Protein AF-A0A077XUA1-F1 (afdb_monomer_lite)

pLDDT: mean 89.62, std 10.57, range [51.09, 96.69]

Foldseek 3Di:
DVVVVVFQDAPLNVVLVVLVVVLQVQLVVLCPDPDPVSPVVSVVSVVVNVVSVVSNVVLNVCCVVPTRVVSNVVVVVVVVVVVVVVVVVVVVVVVVD

Radius of gyration: 17.42 Å; chains: 1; bounding box: 42×43×38 Å

Sequence (97 aa):
MMEFIKNKVTIFFALSILSILIGIFTAIVLYTGASAADKLAAMYIIFGGIPIFLLIVIDRIFVWKFGAKQVNRVQLYIVIIFLVLFVLNWIRLRSQV

Structure (mmCIF, N/CA/C/O backbone):
data_AF-A0A077XUA1-F1
#
_entry.id   AF-A0A077XUA1-F1
#
loop_
_atom_site.group_PDB
_atom_site.id
_atom_site.type_symbol
_atom_site.label_atom_id
_atom_site.label_alt_id
_atom_site.label_comp_id
_atom_site.label_asym_id
_atom_site.label_entity_id
_atom_site.label_seq_id
_atom_site.pdbx_PDB_ins_code
_atom_site.Cartn_x
_atom_site.Cartn_y
_atom_site.Cartn_z
_atom_site.occupancy
_atom_site.B_iso_or_equiv
_atom_site.auth_seq_id
_atom_site.auth_comp_id
_atom_site.auth_asym_id
_atom_site.auth_atom_id
_atom_site.pdbx_PDB_model_num
ATOM 1 N N . MET A 1 1 ? -12.870 22.067 7.970 1.00 51.09 1 MET A N 1
ATOM 2 C CA . MET A 1 1 ? -12.447 21.350 6.740 1.00 51.09 1 MET A CA 1
ATOM 3 C C . MET A 1 1 ? -11.379 20.288 7.017 1.00 51.09 1 MET A C 1
ATOM 5 O O . MET A 1 1 ? -11.566 19.145 6.621 1.00 51.09 1 MET A O 1
ATOM 9 N N . MET A 1 2 ? -10.309 20.615 7.755 1.00 52.12 2 MET A N 1
ATOM 10 C CA . MET A 1 2 ? -9.201 19.685 8.047 1.00 52.12 2 MET A CA 1
ATOM 11 C C . MET A 1 2 ? -9.600 18.467 8.910 1.00 52.12 2 MET A C 1
ATOM 13 O O . MET A 1 2 ? -9.136 17.357 8.659 1.00 52.12 2 MET A O 1
ATOM 17 N N . GLU A 1 3 ? -10.518 18.637 9.869 1.00 54.25 3 GLU A N 1
ATOM 18 C CA . GLU A 1 3 ? -11.045 17.516 10.671 1.00 54.25 3 GLU A CA 1
ATOM 19 C C . GLU A 1 3 ? -11.898 16.533 9.861 1.00 54.25 3 GLU A C 1
ATOM 21 O O . GLU A 1 3 ? -11.826 15.327 10.079 1.00 54.25 3 GLU A O 1
ATOM 26 N N . PHE A 1 4 ? -12.663 17.021 8.882 1.00 53.09 4 PHE A N 1
ATOM 27 C CA . PHE A 1 4 ? -13.517 16.173 8.046 1.00 53.09 4 PHE A CA 1
ATOM 28 C C . PHE A 1 4 ? -12.691 15.2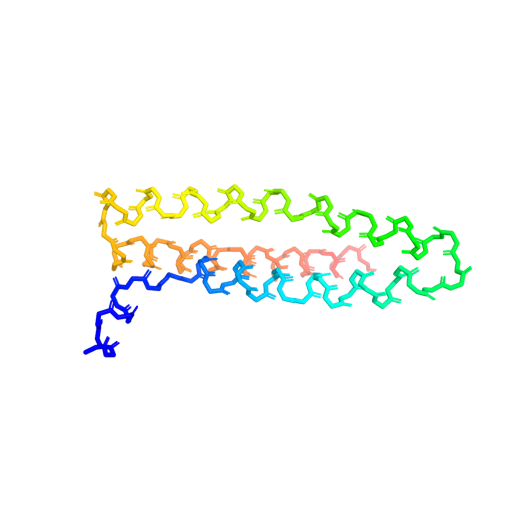52 7.136 1.00 53.09 4 PHE A C 1
ATOM 30 O O . PHE A 1 4 ? -13.047 14.092 6.939 1.00 53.09 4 PHE A O 1
ATOM 37 N N . ILE A 1 5 ? -11.553 15.749 6.637 1.00 56.19 5 ILE A N 1
ATOM 38 C CA . ILE A 1 5 ? -10.591 14.967 5.848 1.00 56.19 5 ILE A CA 1
ATOM 39 C C . ILE A 1 5 ? -9.910 13.915 6.735 1.00 56.19 5 ILE A C 1
ATOM 41 O O . ILE A 1 5 ? -9.881 12.738 6.371 1.00 56.19 5 ILE A O 1
ATOM 45 N N . LYS A 1 6 ? -9.453 14.292 7.941 1.00 58.66 6 LYS A N 1
ATOM 46 C CA . LYS A 1 6 ? -8.893 13.337 8.920 1.00 58.66 6 LYS A CA 1
ATOM 47 C C . LYS A 1 6 ? -9.869 12.213 9.273 1.00 58.66 6 LYS A C 1
ATOM 49 O O . LYS A 1 6 ? -9.437 11.087 9.485 1.00 58.66 6 LYS A O 1
ATOM 54 N N . ASN A 1 7 ? -11.171 12.494 9.284 1.00 64.50 7 ASN A N 1
ATOM 55 C CA . ASN A 1 7 ? -12.203 11.505 9.596 1.00 64.50 7 ASN A CA 1
ATOM 56 C C . ASN A 1 7 ? -12.616 10.612 8.412 1.00 64.50 7 ASN A C 1
ATOM 58 O O . ASN A 1 7 ? -13.521 9.799 8.576 1.00 64.50 7 ASN A O 1
ATOM 62 N N . LYS A 1 8 ? -12.005 10.748 7.226 1.00 72.19 8 LYS A N 1
ATOM 63 C CA . LYS A 1 8 ? -12.321 9.917 6.044 1.00 72.19 8 LYS A CA 1
ATOM 64 C C . LYS A 1 8 ? -11.113 9.235 5.403 1.00 72.19 8 LYS A C 1
ATOM 66 O O . LYS A 1 8 ? -11.294 8.325 4.587 1.00 72.19 8 LYS A O 1
ATOM 71 N N . VAL A 1 9 ? -9.899 9.655 5.746 1.00 82.56 9 VAL A N 1
ATOM 72 C CA . VAL A 1 9 ? -8.669 9.008 5.282 1.00 82.56 9 VAL A CA 1
ATOM 73 C C . VAL A 1 9 ? -8.380 7.797 6.163 1.00 82.56 9 VAL A C 1
ATOM 75 O O . VAL A 1 9 ? -8.349 7.896 7.386 1.00 82.56 9 VAL A O 1
ATOM 78 N N . THR A 1 10 ? -8.180 6.650 5.524 1.00 90.25 10 THR A N 1
ATOM 79 C CA . THR A 1 10 ? -7.768 5.404 6.173 1.00 90.25 10 THR A CA 1
ATOM 80 C C . THR A 1 10 ? -6.350 5.046 5.741 1.00 90.25 10 THR A C 1
ATOM 82 O O . THR A 1 10 ? -5.880 5.512 4.698 1.00 90.25 10 THR A O 1
ATOM 85 N N . ILE A 1 11 ? -5.663 4.221 6.531 1.00 89.12 11 ILE A N 1
ATOM 86 C CA . ILE A 1 11 ? -4.309 3.745 6.219 1.00 89.12 11 ILE A CA 1
ATOM 87 C C . ILE A 1 11 ? -4.284 3.076 4.844 1.00 89.12 11 ILE A C 1
ATOM 89 O O . ILE A 1 11 ? -3.424 3.397 4.028 1.00 89.12 11 ILE A O 1
ATOM 93 N N . PHE A 1 12 ? -5.250 2.206 4.544 1.00 91.62 12 PHE A N 1
ATOM 94 C CA . PHE A 1 12 ? -5.293 1.514 3.253 1.00 91.62 12 PHE A CA 1
ATOM 95 C C . PHE A 1 12 ? -5.523 2.465 2.086 1.00 91.62 12 PHE A C 1
ATOM 97 O O . PHE A 1 12 ? -4.898 2.307 1.042 1.00 91.62 12 PHE A O 1
ATOM 104 N N . PHE A 1 13 ? -6.352 3.491 2.260 1.00 90.31 13 PHE A N 1
ATOM 105 C CA . PHE A 1 13 ? -6.560 4.498 1.227 1.00 90.31 13 PHE A CA 1
ATOM 106 C C . PHE A 1 13 ? -5.300 5.323 0.959 1.00 90.31 13 PHE A C 1
ATOM 108 O O . PHE A 1 13 ? -4.919 5.500 -0.196 1.00 90.31 13 PHE A O 1
ATOM 115 N N . ALA A 1 14 ? -4.613 5.768 2.014 1.00 91.31 14 ALA A N 1
ATOM 116 C CA . ALA A 1 14 ? -3.354 6.498 1.881 1.00 91.31 14 ALA A CA 1
ATOM 117 C C . ALA A 1 14 ? -2.261 5.640 1.218 1.00 91.31 14 ALA A C 1
ATOM 119 O O . ALA A 1 14 ? -1.611 6.093 0.276 1.00 91.31 14 ALA A O 1
ATOM 120 N N . LEU A 1 15 ? -2.100 4.387 1.660 1.00 92.19 15 LEU A N 1
ATOM 121 C CA . LEU A 1 15 ? -1.135 3.446 1.084 1.00 92.19 15 LEU A CA 1
ATOM 122 C C . LEU A 1 15 ? -1.453 3.110 -0.375 1.00 92.19 15 LEU A C 1
ATOM 124 O O . LEU A 1 15 ? -0.537 3.019 -1.186 1.00 92.19 15 LEU A O 1
ATOM 128 N N . SER A 1 16 ? -2.731 2.976 -0.731 1.00 92.44 16 SER A N 1
ATOM 129 C CA . SER A 1 16 ? -3.134 2.684 -2.109 1.00 92.44 16 SER A CA 1
ATOM 130 C C . SER A 1 16 ? -2.842 3.855 -3.044 1.00 92.44 16 SER A C 1
ATOM 132 O O . SER A 1 16 ? -2.319 3.642 -4.133 1.00 92.44 16 SER A O 1
ATOM 134 N N . ILE A 1 17 ? -3.102 5.097 -2.616 1.00 92.88 17 ILE A N 1
ATOM 135 C CA . ILE A 1 17 ? -2.739 6.291 -3.398 1.00 92.88 17 ILE A CA 1
ATOM 136 C C . ILE A 1 17 ? -1.222 6.373 -3.579 1.00 92.88 17 ILE A C 1
ATOM 138 O O . ILE A 1 17 ? -0.754 6.566 -4.700 1.00 92.88 17 ILE A O 1
ATOM 142 N N . LEU A 1 18 ? -0.449 6.187 -2.504 1.00 94.44 18 LEU A N 1
ATOM 143 C CA . LEU A 1 18 ? 1.014 6.161 -2.584 1.00 94.44 18 LEU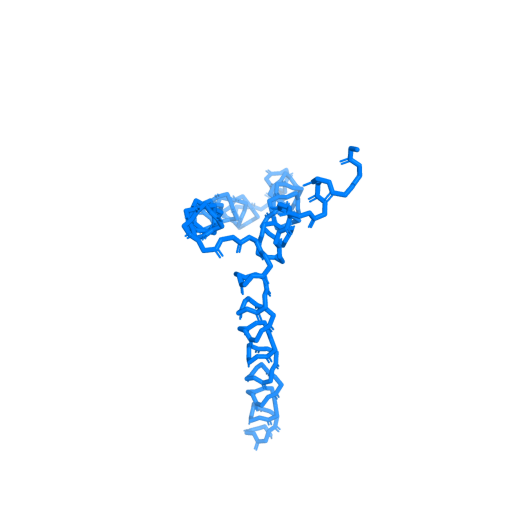 A CA 1
ATOM 144 C C . LEU A 1 18 ? 1.508 5.064 -3.534 1.00 94.44 18 LEU A C 1
ATOM 146 O O . LEU A 1 18 ? 2.387 5.313 -4.354 1.00 94.44 18 LEU A O 1
ATOM 150 N N . SER A 1 19 ? 0.911 3.875 -3.466 1.00 93.75 19 SER A N 1
ATOM 151 C CA . SER A 1 19 ? 1.255 2.754 -4.337 1.00 93.75 19 SER A CA 1
ATOM 152 C C . SER A 1 19 ? 0.939 3.041 -5.805 1.00 93.75 19 SER A C 1
ATOM 154 O O . SER A 1 19 ? 1.766 2.727 -6.656 1.00 93.75 19 SER A O 1
ATOM 156 N N . ILE A 1 20 ? -0.189 3.692 -6.110 1.00 94.25 20 ILE A N 1
ATOM 157 C CA . ILE A 1 20 ? -0.533 4.113 -7.476 1.00 94.25 20 ILE A CA 1
ATOM 158 C C . ILE A 1 20 ? 0.474 5.145 -7.993 1.00 94.25 20 ILE A C 1
ATOM 160 O O . ILE A 1 20 ? 0.956 5.009 -9.113 1.00 94.25 20 ILE A O 1
ATOM 164 N N . LEU A 1 21 ? 0.830 6.152 -7.188 1.00 95.12 21 LEU A N 1
ATOM 165 C CA . LEU A 1 21 ? 1.791 7.185 -7.592 1.00 95.12 21 LEU A CA 1
ATOM 166 C C . LEU A 1 21 ? 3.169 6.592 -7.901 1.00 95.12 21 LEU A C 1
ATOM 168 O O . LEU A 1 21 ? 3.736 6.866 -8.959 1.00 95.12 21 LEU A O 1
ATOM 172 N N . ILE A 1 22 ? 3.682 5.750 -7.000 1.00 95.38 22 ILE A N 1
ATOM 173 C CA . ILE A 1 22 ? 4.968 5.070 -7.189 1.00 95.38 22 ILE A CA 1
ATOM 174 C C . ILE A 1 22 ? 4.884 4.123 -8.389 1.00 95.38 22 ILE A C 1
ATOM 176 O O . ILE A 1 22 ? 5.753 4.161 -9.253 1.00 95.38 22 ILE A O 1
ATOM 180 N N . GLY A 1 23 ? 3.821 3.321 -8.485 1.00 94.56 23 GLY A N 1
ATOM 181 C CA . GLY A 1 23 ? 3.625 2.362 -9.568 1.00 94.56 23 GLY A CA 1
ATOM 182 C C . GLY A 1 23 ? 3.584 3.025 -10.943 1.00 94.56 23 GLY A C 1
ATOM 183 O O . GLY A 1 23 ? 4.272 2.572 -11.852 1.00 94.56 23 GLY A O 1
ATOM 184 N N . ILE A 1 24 ? 2.851 4.133 -11.093 1.00 94.94 24 ILE A N 1
ATOM 185 C CA . ILE A 1 24 ? 2.808 4.898 -12.348 1.00 94.94 24 ILE A CA 1
ATOM 186 C C . ILE A 1 24 ? 4.193 5.451 -12.686 1.00 94.94 24 ILE A C 1
ATOM 188 O O . ILE A 1 24 ? 4.651 5.286 -13.815 1.00 94.94 24 ILE A O 1
ATOM 192 N N . PHE A 1 25 ? 4.877 6.074 -11.723 1.00 95.69 25 PHE A N 1
ATOM 193 C CA . PHE A 1 25 ? 6.216 6.616 -11.947 1.00 95.69 25 PHE A CA 1
ATOM 194 C C . PHE A 1 25 ? 7.196 5.525 -12.401 1.00 95.69 25 PHE A C 1
ATOM 196 O O . PHE A 1 25 ? 7.864 5.675 -13.424 1.00 95.69 25 PHE A O 1
ATOM 203 N N . THR A 1 26 ? 7.235 4.394 -11.695 1.00 94.25 26 THR A N 1
ATOM 204 C CA . THR A 1 26 ? 8.092 3.257 -12.047 1.00 94.25 26 THR A CA 1
ATOM 205 C C . THR A 1 26 ? 7.714 2.658 -13.401 1.00 94.25 26 THR A C 1
ATOM 207 O O . THR A 1 26 ? 8.602 2.348 -14.191 1.00 94.25 26 THR A O 1
ATOM 210 N N . ALA A 1 27 ? 6.421 2.536 -13.713 1.00 94.62 27 ALA A N 1
ATOM 211 C CA . ALA A 1 27 ? 5.967 2.031 -15.004 1.00 94.62 27 ALA A CA 1
ATOM 212 C C . ALA A 1 27 ? 6.407 2.937 -16.163 1.00 94.62 27 ALA A C 1
ATOM 214 O O . ALA A 1 27 ? 6.856 2.421 -17.181 1.00 94.62 27 ALA A O 1
ATOM 215 N N . ILE A 1 28 ? 6.347 4.265 -16.008 1.00 94.38 28 ILE A N 1
ATOM 216 C CA . ILE A 1 28 ? 6.825 5.216 -17.026 1.00 94.38 28 ILE A CA 1
ATOM 217 C C . ILE A 1 28 ? 8.323 5.024 -17.277 1.00 94.38 28 ILE A C 1
ATOM 219 O O . ILE A 1 28 ? 8.735 4.899 -18.428 1.00 94.38 28 ILE A O 1
ATOM 223 N N . VAL A 1 29 ? 9.123 4.965 -16.207 1.00 95.56 29 VAL A N 1
ATOM 224 C CA . VAL A 1 29 ? 10.583 4.789 -16.288 1.00 95.56 29 VAL A CA 1
ATOM 225 C C . VAL A 1 29 ? 10.952 3.462 -16.959 1.00 95.56 29 VAL A C 1
ATOM 227 O O . VAL A 1 29 ? 11.865 3.415 -17.776 1.00 95.56 29 VAL A O 1
ATOM 230 N N . LEU A 1 30 ? 10.242 2.380 -16.638 1.00 94.75 30 LEU A N 1
ATOM 231 C CA . LEU A 1 30 ? 10.498 1.063 -17.223 1.00 94.75 30 LEU A CA 1
ATOM 232 C C . LEU A 1 30 ? 10.006 0.957 -18.670 1.00 94.75 30 LEU A C 1
ATOM 234 O O . LEU A 1 30 ? 10.642 0.311 -19.498 1.00 94.75 30 LEU A O 1
ATOM 238 N N . TYR A 1 31 ? 8.898 1.614 -19.011 1.00 93.19 31 TYR A N 1
ATOM 239 C CA . TYR A 1 31 ? 8.358 1.582 -20.368 1.00 93.19 31 TYR A CA 1
ATOM 240 C C . TYR A 1 31 ? 9.259 2.309 -21.377 1.00 93.19 31 TYR A C 1
ATOM 242 O O . TYR A 1 31 ? 9.343 1.903 -22.539 1.00 93.19 31 TYR A O 1
ATOM 250 N N . THR A 1 32 ? 9.967 3.355 -20.937 1.00 92.88 32 THR A N 1
ATOM 251 C CA . THR A 1 32 ? 10.998 4.043 -21.733 1.00 92.88 32 THR A CA 1
ATOM 252 C C . THR A 1 32 ? 12.344 3.311 -21.748 1.00 92.88 32 THR A C 1
ATOM 254 O O . THR A 1 32 ? 13.257 3.735 -22.458 1.00 92.88 32 THR A O 1
ATOM 257 N N . GLY A 1 33 ? 12.466 2.197 -21.018 1.00 89.94 33 GLY A N 1
ATOM 258 C CA . GLY A 1 33 ? 13.640 1.331 -21.007 1.00 89.94 33 GLY A CA 1
ATOM 259 C C . GLY A 1 33 ? 13.920 0.663 -22.359 1.00 89.94 33 GLY A C 1
ATOM 260 O O . GLY A 1 33 ? 13.031 0.448 -23.191 1.00 89.94 33 GLY A O 1
ATOM 261 N N . ALA A 1 34 ? 15.191 0.325 -22.585 1.00 88.69 34 ALA A N 1
ATOM 262 C CA . ALA A 1 34 ? 15.664 -0.258 -23.841 1.00 88.69 34 ALA A CA 1
ATOM 263 C C . ALA A 1 34 ? 15.370 -1.766 -23.959 1.00 88.69 34 ALA A C 1
ATOM 265 O O . ALA A 1 34 ? 15.334 -2.294 -25.072 1.00 88.69 34 ALA A O 1
ATOM 266 N N . SER A 1 35 ? 15.151 -2.465 -22.839 1.00 94.56 35 SER A N 1
ATOM 267 C CA . SER A 1 35 ? 14.948 -3.916 -22.825 1.00 94.56 35 SER A CA 1
ATOM 268 C C . SER A 1 35 ? 13.478 -4.309 -22.992 1.00 94.56 35 SER A C 1
ATOM 270 O O . SER A 1 35 ? 12.565 -3.656 -22.485 1.00 94.56 35 SER A O 1
ATOM 272 N N . ALA A 1 36 ? 13.239 -5.449 -23.645 1.00 92.62 36 ALA A N 1
ATOM 273 C CA . ALA A 1 36 ? 11.923 -6.087 -23.667 1.00 92.62 36 ALA A CA 1
ATOM 274 C C . ALA A 1 36 ? 11.448 -6.479 -22.253 1.00 92.62 36 ALA A C 1
ATOM 276 O O . ALA A 1 36 ? 10.252 -6.416 -21.967 1.00 92.62 36 ALA A O 1
ATOM 277 N N . ALA A 1 37 ? 12.381 -6.835 -21.361 1.00 94.94 37 ALA A N 1
ATOM 278 C CA . ALA A 1 37 ? 12.070 -7.161 -19.973 1.00 94.94 37 ALA A CA 1
ATOM 279 C C . ALA A 1 37 ? 11.534 -5.942 -19.203 1.00 94.94 37 ALA A C 1
ATOM 281 O O . ALA A 1 37 ? 10.572 -6.084 -18.450 1.00 94.94 37 ALA A O 1
ATOM 282 N N . ASP A 1 38 ? 12.086 -4.747 -19.442 1.00 92.69 38 ASP A N 1
ATOM 283 C CA . ASP A 1 38 ? 11.648 -3.510 -18.778 1.00 92.69 38 ASP A CA 1
ATOM 284 C C . ASP A 1 38 ? 10.205 -3.172 -19.167 1.00 92.69 38 ASP A C 1
ATOM 286 O O . ASP A 1 38 ? 9.354 -2.909 -18.316 1.00 92.69 38 ASP A O 1
ATOM 290 N N . LYS A 1 39 ? 9.888 -3.283 -20.461 1.00 93.19 39 LYS A N 1
ATOM 291 C CA . LYS A 1 39 ? 8.536 -3.041 -20.985 1.00 93.19 39 LYS A CA 1
ATOM 292 C C . LYS A 1 39 ? 7.519 -4.043 -20.442 1.00 93.19 39 LYS A C 1
ATOM 294 O O . LYS A 1 39 ? 6.398 -3.659 -20.106 1.00 93.19 39 LYS A O 1
ATOM 299 N N . LEU A 1 40 ? 7.908 -5.312 -20.318 1.00 95.31 40 LEU A N 1
ATOM 300 C CA . LEU A 1 40 ? 7.067 -6.342 -19.712 1.00 95.31 40 LEU A CA 1
ATOM 301 C C . LEU A 1 40 ? 6.843 -6.074 -18.212 1.00 95.31 40 LEU A C 1
ATOM 303 O O . LEU A 1 40 ? 5.716 -6.174 -17.731 1.00 95.31 40 LEU A O 1
ATOM 307 N N . ALA A 1 41 ? 7.885 -5.674 -17.478 1.00 94.69 41 ALA A N 1
ATOM 308 C CA . ALA A 1 41 ? 7.771 -5.290 -16.072 1.00 94.69 41 ALA A CA 1
ATOM 309 C C . ALA A 1 41 ? 6.845 -4.076 -15.883 1.00 94.69 41 ALA A C 1
ATOM 311 O O . ALA A 1 41 ? 5.997 -4.089 -14.991 1.00 94.69 41 ALA A O 1
ATOM 312 N N . ALA A 1 42 ? 6.931 -3.069 -16.760 1.00 94.50 42 ALA A N 1
ATOM 313 C CA . ALA A 1 42 ? 6.009 -1.935 -16.769 1.00 94.50 42 ALA A CA 1
ATOM 314 C C . ALA A 1 42 ? 4.548 -2.384 -16.945 1.00 94.50 42 ALA A C 1
ATOM 316 O O . ALA A 1 42 ? 3.674 -1.933 -16.203 1.00 94.50 42 ALA A O 1
ATOM 317 N N . MET A 1 43 ? 4.279 -3.318 -17.869 1.00 94.50 43 MET A N 1
ATOM 318 C CA . MET A 1 43 ? 2.940 -3.895 -18.037 1.00 94.50 43 MET A CA 1
ATOM 319 C C . MET A 1 43 ? 2.457 -4.587 -16.761 1.00 94.50 43 MET A C 1
ATOM 321 O O . MET A 1 43 ? 1.333 -4.336 -16.328 1.00 94.50 43 MET 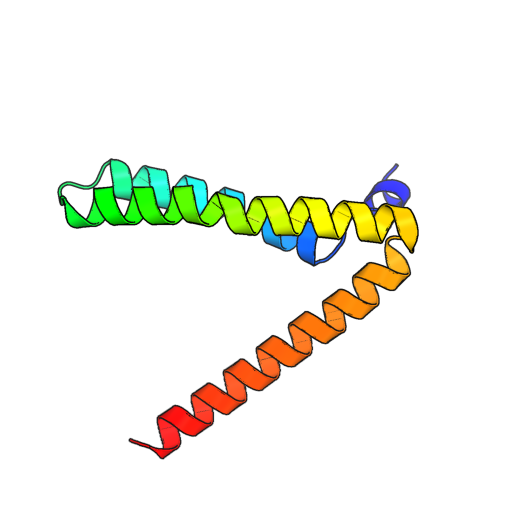A O 1
ATOM 325 N N . TYR A 1 44 ? 3.293 -5.409 -16.120 1.00 94.75 44 TYR A N 1
ATOM 326 C CA . TYR A 1 44 ? 2.910 -6.071 -14.871 1.00 94.75 44 TYR A CA 1
ATOM 327 C C . TYR A 1 44 ? 2.598 -5.085 -13.745 1.00 94.75 44 TYR A C 1
ATOM 329 O O . TYR A 1 44 ? 1.644 -5.308 -13.003 1.00 94.75 44 TYR A O 1
ATOM 337 N N . ILE A 1 45 ? 3.340 -3.981 -13.632 1.00 94.62 45 ILE A N 1
ATOM 338 C CA . ILE A 1 45 ? 3.052 -2.931 -12.644 1.00 94.62 45 ILE A CA 1
ATOM 339 C C . ILE A 1 45 ? 1.690 -2.281 -12.922 1.00 94.62 45 ILE A C 1
ATOM 341 O O . ILE A 1 45 ? 0.908 -2.085 -11.992 1.00 94.62 45 ILE A O 1
ATO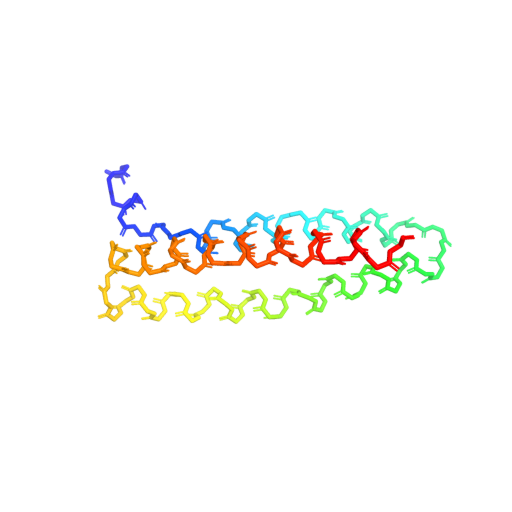M 345 N N . ILE A 1 46 ? 1.370 -2.006 -14.191 1.00 94.44 46 ILE A N 1
ATOM 346 C CA . ILE A 1 46 ? 0.067 -1.450 -14.587 1.00 94.44 46 ILE A CA 1
ATOM 347 C C . ILE A 1 46 ? -1.066 -2.428 -14.246 1.00 94.44 46 ILE A C 1
ATOM 349 O O . ILE A 1 46 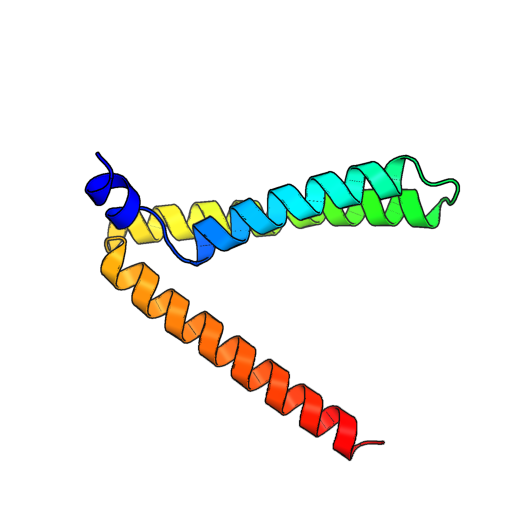? -2.051 -2.029 -13.622 1.00 94.44 46 ILE A O 1
ATOM 353 N N . PHE A 1 47 ? -0.921 -3.715 -14.579 1.00 93.56 47 PHE A N 1
ATOM 354 C CA . PHE A 1 47 ? -1.897 -4.746 -14.205 1.00 93.56 47 PHE A CA 1
ATOM 355 C C . PHE A 1 47 ? -2.002 -4.928 -12.684 1.00 93.56 47 PHE A C 1
ATOM 357 O O . PHE A 1 47 ? -3.095 -5.160 -12.167 1.00 93.56 47 PHE A O 1
ATOM 364 N N . GLY A 1 48 ? -0.904 -4.733 -11.952 1.00 91.38 48 GLY A N 1
ATOM 365 C CA . GLY A 1 48 ? -0.876 -4.663 -10.490 1.00 91.38 48 GLY A CA 1
ATOM 366 C C . GLY A 1 48 ? -1.719 -3.521 -9.909 1.00 91.38 48 GLY A C 1
ATOM 367 O O . GLY A 1 48 ? -2.123 -3.587 -8.750 1.00 91.38 48 GLY A O 1
ATOM 368 N N . GLY A 1 49 ? -2.081 -2.516 -10.711 1.00 92.38 49 GLY A N 1
ATOM 369 C CA . GLY A 1 49 ? -3.048 -1.486 -10.336 1.00 92.38 49 GLY A CA 1
ATOM 370 C C . GLY A 1 49 ? -4.465 -2.023 -10.101 1.00 92.38 49 GLY A C 1
ATOM 371 O O . GLY A 1 49 ? -5.189 -1.476 -9.272 1.00 92.38 49 GLY A O 1
ATOM 372 N N . ILE A 1 50 ? -4.858 -3.119 -10.763 1.00 93.12 50 ILE A N 1
ATOM 373 C CA . ILE A 1 50 ? -6.195 -3.724 -10.628 1.00 93.12 50 ILE A CA 1
ATOM 374 C C . ILE A 1 50 ? -6.474 -4.181 -9.184 1.00 93.12 50 ILE A C 1
ATOM 376 O O . ILE A 1 50 ? -7.473 -3.737 -8.609 1.00 93.12 50 ILE A O 1
ATOM 380 N N . PRO A 1 51 ? -5.631 -5.021 -8.544 1.00 93.25 51 PRO A N 1
ATOM 381 C CA . PRO A 1 51 ? -5.861 -5.414 -7.156 1.00 93.25 51 PRO A CA 1
ATOM 382 C C . PRO A 1 51 ? -5.796 -4.227 -6.183 1.00 93.25 51 PRO A C 1
ATOM 384 O O . PRO A 1 51 ? -6.555 -4.205 -5.215 1.00 93.25 51 PRO A O 1
ATOM 387 N N . ILE A 1 52 ? -4.967 -3.210 -6.451 1.00 93.75 52 ILE A N 1
ATOM 388 C CA . ILE A 1 52 ? -4.923 -1.983 -5.634 1.00 93.75 52 ILE A CA 1
ATOM 389 C C . ILE A 1 52 ? -6.254 -1.225 -5.733 1.00 93.75 52 ILE A C 1
ATOM 391 O O . ILE A 1 52 ? -6.801 -0.788 -4.721 1.00 93.75 52 ILE A O 1
ATOM 395 N N . PHE A 1 53 ? -6.815 -1.106 -6.937 1.00 92.75 53 PHE A N 1
ATOM 396 C CA . PHE A 1 53 ? -8.111 -0.467 -7.145 1.00 92.75 53 PHE A CA 1
ATOM 397 C C . PHE A 1 53 ? -9.237 -1.202 -6.406 1.00 92.75 53 PHE A C 1
ATOM 399 O O . PHE A 1 53 ? -10.042 -0.567 -5.724 1.00 92.75 53 PHE A O 1
ATOM 406 N N . LEU A 1 54 ? -9.259 -2.539 -6.462 1.00 94.06 54 LEU A N 1
ATOM 407 C CA . LEU A 1 54 ? -10.212 -3.346 -5.691 1.00 94.06 54 LEU A CA 1
ATOM 408 C C . LEU A 1 54 ? -10.084 -3.097 -4.182 1.00 94.06 54 LEU A C 1
ATOM 410 O O . LEU A 1 54 ? -11.096 -2.954 -3.495 1.00 94.06 54 LEU A O 1
ATOM 414 N N . LEU A 1 55 ? -8.854 -2.986 -3.673 1.00 92.88 55 LEU A N 1
ATOM 415 C CA . LEU A 1 55 ? -8.587 -2.691 -2.266 1.00 92.88 55 LEU A CA 1
ATOM 416 C C . LEU A 1 55 ? -9.177 -1.332 -1.859 1.00 92.88 55 LEU A C 1
ATOM 418 O O . LEU A 1 55 ? -9.845 -1.246 -0.828 1.00 92.88 55 LEU A O 1
ATOM 422 N N . ILE A 1 56 ? -9.020 -0.298 -2.695 1.00 93.50 56 ILE A N 1
ATOM 423 C CA . ILE A 1 56 ? -9.638 1.020 -2.472 1.00 93.50 56 ILE A CA 1
ATOM 424 C C . ILE A 1 56 ? -11.163 0.899 -2.405 1.00 93.50 56 ILE A C 1
ATOM 426 O O . ILE A 1 56 ? -11.774 1.427 -1.477 1.00 93.50 56 ILE A O 1
ATOM 430 N N . VAL A 1 57 ? -11.789 0.210 -3.362 1.00 94.00 57 VAL A N 1
ATOM 431 C CA . VAL A 1 57 ? -13.254 0.069 -3.409 1.00 94.00 57 VAL A CA 1
ATOM 432 C C . VAL A 1 57 ? -13.775 -0.616 -2.143 1.00 94.00 57 VAL A C 1
ATOM 434 O O . VAL A 1 57 ? -14.699 -0.110 -1.504 1.00 94.00 57 VAL A O 1
ATOM 437 N N . ILE A 1 58 ? -13.146 -1.719 -1.732 1.00 93.00 58 ILE A N 1
ATOM 438 C CA . ILE A 1 58 ? -13.512 -2.462 -0.520 1.00 93.00 58 ILE A CA 1
ATOM 439 C C . ILE A 1 58 ? -13.339 -1.595 0.733 1.00 93.00 58 ILE A C 1
ATOM 441 O O . ILE A 1 58 ? -14.233 -1.539 1.580 1.00 93.00 58 ILE A O 1
ATOM 445 N N . ASP A 1 59 ? -12.220 -0.876 0.845 1.00 91.69 59 ASP A N 1
ATOM 446 C CA . ASP A 1 59 ? -11.975 0.058 1.944 1.00 91.69 59 ASP A CA 1
ATOM 447 C C . ASP A 1 59 ? -13.075 1.129 2.028 1.00 91.69 59 ASP A C 1
ATOM 449 O O . ASP A 1 59 ? -13.633 1.346 3.105 1.00 91.69 59 ASP A O 1
ATOM 453 N N . ARG A 1 60 ? -13.457 1.749 0.903 1.00 92.69 60 ARG A N 1
ATOM 454 C CA . ARG A 1 60 ? -14.523 2.763 0.880 1.00 92.69 60 ARG A CA 1
ATOM 455 C C . ARG A 1 60 ? -15.878 2.184 1.300 1.00 92.69 60 ARG A C 1
ATOM 457 O O . ARG A 1 60 ? -16.580 2.832 2.077 1.00 92.69 60 ARG A O 1
ATOM 464 N N . ILE A 1 61 ? -16.212 0.962 0.872 1.00 93.12 61 ILE A N 1
ATOM 465 C CA . ILE A 1 61 ? -17.432 0.253 1.301 1.00 93.12 61 ILE A CA 1
ATOM 466 C C . ILE A 1 61 ? -17.427 0.042 2.822 1.00 93.12 61 ILE A C 1
ATOM 468 O O . ILE A 1 61 ? -18.424 0.321 3.493 1.00 93.12 61 ILE A O 1
ATOM 472 N N . PHE A 1 62 ? -16.304 -0.396 3.397 1.00 91.81 62 PHE A N 1
ATOM 473 C CA . PHE A 1 62 ? -16.198 -0.581 4.844 1.00 91.81 62 PHE A CA 1
ATOM 474 C C . PHE A 1 62 ? -16.252 0.734 5.616 1.00 91.81 62 PHE A C 1
ATOM 476 O O . PHE A 1 62 ? -16.916 0.799 6.650 1.00 91.81 62 PHE A O 1
ATOM 483 N N . VAL A 1 63 ? -15.616 1.795 5.118 1.00 91.88 63 VAL A N 1
ATOM 484 C CA . VAL A 1 63 ? -15.680 3.128 5.735 1.00 91.88 63 VAL A CA 1
ATOM 485 C C . VAL A 1 63 ? -17.109 3.662 5.738 1.00 91.88 63 VAL A C 1
ATOM 487 O O . VAL A 1 63 ? -17.528 4.243 6.737 1.00 91.88 63 VAL A O 1
ATOM 490 N N . TRP A 1 64 ? -17.866 3.449 4.659 1.00 89.38 64 TRP A N 1
ATOM 491 C CA . TRP A 1 64 ? -19.278 3.834 4.597 1.00 89.38 64 TRP A CA 1
ATOM 492 C C . TRP A 1 64 ? -20.147 3.030 5.566 1.00 89.38 64 TRP A C 1
ATOM 494 O O . TRP A 1 64 ? -21.039 3.603 6.183 1.00 89.38 64 TRP A O 1
ATOM 504 N N . LYS A 1 65 ? -19.874 1.731 5.743 1.00 91.00 65 LYS A N 1
ATOM 505 C CA . LYS A 1 65 ? -20.677 0.850 6.604 1.00 91.00 65 LYS A CA 1
ATOM 506 C C . LYS A 1 65 ? -20.352 0.961 8.100 1.00 91.00 65 LYS A C 1
ATOM 508 O O . LYS A 1 65 ? -21.259 0.891 8.921 1.00 91.00 65 LYS A O 1
ATOM 513 N N . PHE A 1 66 ? -19.078 1.108 8.460 1.00 89.94 66 PHE A N 1
ATOM 514 C CA . PHE A 1 66 ? -18.592 0.998 9.847 1.00 89.94 66 PHE A CA 1
ATOM 515 C C . PHE A 1 66 ? -17.945 2.286 10.386 1.00 89.94 66 PHE A C 1
ATOM 517 O O . PHE A 1 66 ? -17.623 2.381 11.571 1.00 89.94 66 PHE A O 1
ATOM 524 N N . GLY A 1 67 ? -17.753 3.291 9.529 1.00 88.62 67 GLY A N 1
ATOM 525 C CA . GLY A 1 67 ? -17.089 4.545 9.870 1.00 88.62 67 GLY A CA 1
ATOM 526 C C . GLY A 1 67 ? -15.560 4.443 9.856 1.00 88.62 67 GLY A C 1
ATOM 527 O O . GLY A 1 67 ? -14.960 3.430 10.223 1.00 88.62 67 GLY A O 1
ATOM 528 N N . ALA A 1 68 ? -14.891 5.532 9.468 1.00 87.88 68 ALA A N 1
ATOM 529 C CA . ALA A 1 68 ? -13.443 5.524 9.247 1.00 87.88 68 ALA A CA 1
ATOM 530 C C . ALA A 1 68 ? -12.626 5.192 10.505 1.00 87.88 68 ALA A C 1
ATOM 532 O O . ALA A 1 68 ? -11.613 4.512 10.406 1.00 87.88 68 ALA A O 1
ATOM 533 N N . LYS A 1 69 ? -13.058 5.626 11.697 1.00 88.19 69 LYS 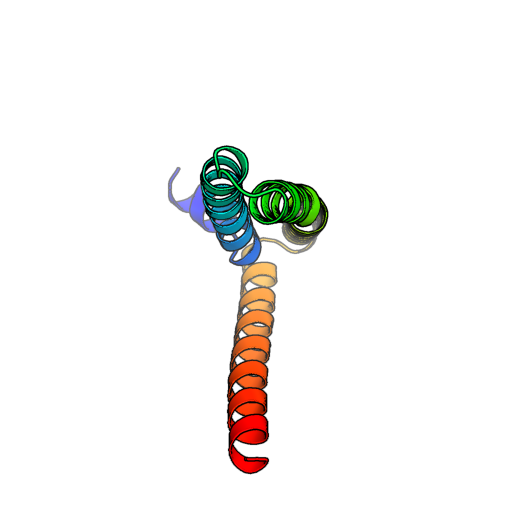A N 1
ATOM 534 C CA . LYS A 1 69 ? -12.302 5.411 12.945 1.00 88.19 69 LYS A CA 1
ATOM 535 C C . LYS A 1 69 ? -12.172 3.927 13.304 1.00 88.19 69 LYS A C 1
ATOM 537 O O . LYS A 1 69 ? -11.099 3.501 13.727 1.00 88.19 69 LYS A O 1
ATOM 542 N N . GLN A 1 70 ? -13.245 3.148 13.137 1.00 89.25 70 GLN A N 1
ATOM 543 C CA . GLN A 1 70 ? -13.225 1.711 13.426 1.00 89.25 70 GLN A CA 1
ATOM 544 C C . GLN A 1 70 ? -12.429 0.956 12.360 1.00 89.25 70 GLN A C 1
ATOM 546 O O . GLN A 1 70 ? -11.537 0.180 12.696 1.00 89.25 70 GLN A O 1
ATOM 551 N N . VAL A 1 71 ? -12.684 1.257 11.082 1.00 91.75 71 VAL A N 1
ATOM 552 C CA . VAL A 1 71 ? -11.978 0.634 9.953 1.00 91.75 71 VAL A CA 1
ATOM 553 C C . VAL A 1 71 ? -10.477 0.897 10.027 1.00 91.75 71 VAL A C 1
ATOM 555 O O . VAL A 1 71 ? -9.684 -0.032 9.909 1.00 91.75 71 VAL A O 1
ATOM 558 N N . ASN A 1 72 ? -10.070 2.133 10.322 1.00 92.00 72 ASN A N 1
ATOM 559 C CA . ASN A 1 72 ? -8.661 2.498 10.430 1.00 92.00 72 ASN A CA 1
ATOM 560 C C . ASN A 1 72 ? -7.952 1.768 11.582 1.00 92.00 72 ASN A C 1
ATOM 562 O O . ASN A 1 72 ? -6.789 1.396 11.454 1.00 92.00 72 ASN A O 1
ATOM 566 N N . ARG A 1 73 ? -8.654 1.515 12.697 1.00 90.94 73 ARG A N 1
ATOM 567 C CA . ARG A 1 73 ? -8.111 0.724 13.810 1.00 90.94 73 ARG A CA 1
ATOM 568 C C . ARG A 1 73 ? -7.860 -0.726 13.386 1.00 90.94 73 ARG A C 1
ATOM 570 O O . ARG A 1 73 ? -6.791 -1.253 13.669 1.00 90.94 73 ARG A O 1
ATOM 577 N N . VAL A 1 74 ? -8.808 -1.353 12.688 1.00 93.19 74 VAL A N 1
ATOM 578 C CA . VAL A 1 74 ? -8.647 -2.724 12.169 1.00 93.19 74 VAL A CA 1
ATOM 579 C C . VAL A 1 74 ? -7.512 -2.795 11.149 1.00 93.19 74 VAL A C 1
ATOM 581 O O . VAL A 1 74 ? -6.662 -3.675 11.235 1.00 93.19 74 VAL A O 1
ATOM 584 N N . GLN A 1 75 ? -7.444 -1.836 10.226 1.00 92.88 75 GLN A N 1
ATOM 585 C CA . GLN A 1 75 ? -6.366 -1.761 9.239 1.00 92.88 75 GLN A CA 1
ATOM 586 C C . GLN A 1 75 ? -4.991 -1.628 9.880 1.00 92.88 75 GLN A C 1
ATOM 588 O O . GLN A 1 75 ? -4.050 -2.270 9.427 1.00 92.88 75 GLN A O 1
ATOM 593 N N . LEU A 1 76 ? -4.876 -0.849 10.956 1.00 92.38 76 LEU A N 1
ATOM 594 C CA . LEU A 1 76 ? -3.631 -0.728 11.706 1.00 92.38 76 LEU A CA 1
ATOM 595 C C . LEU A 1 76 ? -3.185 -2.084 12.276 1.00 92.38 76 LEU A C 1
ATOM 597 O O . LEU A 1 76 ? -2.018 -2.439 12.132 1.00 92.38 76 LEU A O 1
ATOM 601 N N . TYR A 1 77 ? -4.101 -2.877 12.844 1.00 94.25 77 TYR A N 1
ATOM 602 C CA . TYR A 1 77 ? -3.776 -4.237 13.292 1.00 94.25 77 TYR A CA 1
ATOM 603 C C . TYR A 1 77 ? -3.339 -5.143 12.140 1.00 94.25 77 TYR A C 1
ATOM 605 O O . TYR A 1 77 ? -2.361 -5.871 12.289 1.00 94.25 77 TYR A O 1
ATOM 613 N N . ILE A 1 78 ? -4.010 -5.068 10.985 1.00 93.75 78 ILE A N 1
ATOM 614 C CA . ILE A 1 78 ? -3.621 -5.837 9.795 1.00 93.75 78 ILE A CA 1
ATOM 615 C C . ILE A 1 78 ? -2.188 -5.479 9.376 1.00 93.75 78 ILE A C 1
ATOM 617 O O . ILE A 1 78 ? -1.369 -6.376 9.198 1.00 93.75 78 ILE A O 1
ATOM 621 N N . VAL A 1 79 ? -1.855 -4.186 9.281 1.00 92.69 79 VAL A N 1
ATOM 622 C CA . VAL A 1 79 ? -0.500 -3.729 8.920 1.00 92.69 79 VAL A CA 1
ATOM 623 C C . VAL A 1 79 ? 0.544 -4.233 9.915 1.00 92.69 79 VAL A C 1
ATOM 625 O O . VAL A 1 79 ? 1.586 -4.732 9.498 1.00 92.69 79 VAL A O 1
ATOM 628 N N . ILE A 1 80 ? 0.264 -4.153 11.220 1.00 94.50 80 ILE A N 1
ATOM 629 C CA . ILE A 1 80 ? 1.181 -4.651 12.254 1.00 94.50 80 ILE A CA 1
ATOM 630 C C . ILE A 1 80 ? 1.404 -6.158 12.107 1.00 94.50 80 ILE A C 1
ATOM 632 O O . ILE A 1 80 ? 2.548 -6.602 12.134 1.00 94.50 80 ILE A O 1
ATOM 636 N N . ILE A 1 81 ? 0.341 -6.943 11.914 1.00 96.25 81 ILE A N 1
ATOM 637 C CA . ILE A 1 81 ? 0.453 -8.397 11.734 1.00 96.25 81 ILE A CA 1
ATOM 638 C C . ILE A 1 81 ? 1.304 -8.717 10.502 1.00 96.25 81 ILE A C 1
ATOM 640 O O . ILE A 1 81 ? 2.205 -9.547 10.588 1.00 96.25 81 ILE A O 1
ATOM 644 N N . PHE A 1 82 ? 1.078 -8.030 9.378 1.00 94.00 82 PHE A N 1
ATOM 645 C CA . PHE A 1 82 ? 1.894 -8.207 8.176 1.00 94.00 82 PHE A CA 1
ATOM 646 C C . PHE A 1 82 ? 3.370 -7.871 8.414 1.00 94.00 82 PHE A C 1
ATOM 648 O O . PHE A 1 82 ? 4.234 -8.635 7.988 1.00 94.00 82 PHE A O 1
ATOM 655 N N . LEU A 1 83 ? 3.671 -6.778 9.122 1.00 94.56 83 LEU A N 1
ATOM 656 C CA . LEU A 1 83 ? 5.046 -6.413 9.473 1.00 94.56 83 LEU A CA 1
ATOM 657 C C . LEU A 1 83 ? 5.707 -7.468 10.369 1.00 94.56 83 LEU A C 1
ATOM 659 O O . LEU A 1 83 ? 6.847 -7.855 10.119 1.00 94.56 83 LEU A O 1
ATOM 663 N N . VAL A 1 84 ? 4.992 -7.974 11.375 1.00 96.69 84 VAL A N 1
ATOM 664 C CA . VAL A 1 84 ? 5.497 -9.032 12.262 1.00 96.69 84 VAL A CA 1
ATOM 665 C C . VAL A 1 84 ? 5.775 -10.310 11.474 1.00 96.69 84 VAL A C 1
ATOM 667 O O . VAL A 1 84 ? 6.862 -10.872 11.586 1.00 96.69 84 VAL A O 1
ATOM 670 N N . LEU A 1 85 ? 4.835 -10.750 10.633 1.00 96.19 85 LEU A N 1
ATOM 671 C CA . LEU A 1 85 ? 5.014 -11.933 9.788 1.00 96.19 85 LEU A CA 1
ATOM 672 C C . LEU A 1 85 ? 6.180 -11.766 8.811 1.00 96.19 85 LEU A C 1
ATOM 674 O O . LEU A 1 85 ? 6.937 -12.711 8.603 1.00 96.19 85 LEU A O 1
ATOM 678 N N . PHE A 1 86 ? 6.358 -10.570 8.248 1.00 94.19 86 PHE A N 1
ATOM 679 C CA . PHE A 1 86 ? 7.483 -10.265 7.372 1.00 94.19 86 PHE A CA 1
ATOM 680 C C . PHE A 1 86 ? 8.823 -10.419 8.103 1.00 94.19 86 PHE A C 1
ATOM 682 O O . PHE A 1 86 ? 9.715 -11.102 7.601 1.00 94.19 86 PHE A O 1
ATOM 689 N N . VAL A 1 87 ? 8.948 -9.861 9.313 1.00 96.44 87 VAL A N 1
ATOM 690 C CA . VAL A 1 87 ? 10.160 -9.985 10.142 1.00 96.44 87 VAL A CA 1
ATOM 691 C C . VAL A 1 87 ? 10.416 -11.439 10.544 1.00 96.44 87 VAL A C 1
ATOM 693 O O . VAL A 1 87 ? 11.541 -11.919 10.419 1.00 96.44 87 VAL A O 1
ATOM 696 N N . LEU A 1 88 ? 9.388 -12.172 10.977 1.00 96.38 88 LEU A N 1
ATOM 697 C CA . LEU A 1 88 ? 9.520 -13.588 11.336 1.00 96.38 88 LEU A CA 1
ATOM 698 C C . LEU A 1 88 ? 9.953 -14.442 10.141 1.00 96.38 88 LEU A C 1
ATOM 700 O O . LEU A 1 88 ? 10.841 -15.283 10.273 1.00 96.38 88 LEU A O 1
ATOM 704 N N . ASN A 1 89 ? 9.368 -14.207 8.964 1.00 94.38 89 ASN A N 1
ATOM 705 C CA . ASN A 1 89 ? 9.763 -14.897 7.742 1.00 94.38 89 ASN A CA 1
ATOM 706 C C . ASN A 1 89 ? 11.207 -14.557 7.346 1.00 94.38 89 ASN A C 1
ATOM 708 O O . ASN A 1 89 ? 11.962 -15.439 6.945 1.00 94.38 89 ASN A O 1
ATOM 712 N N . TRP A 1 90 ? 11.622 -13.300 7.515 1.00 94.56 90 TRP A N 1
ATOM 713 C CA . TRP A 1 90 ? 13.003 -12.886 7.278 1.00 94.56 90 TRP A CA 1
ATOM 714 C C . TRP A 1 90 ? 13.990 -13.624 8.189 1.00 94.56 90 TRP A C 1
ATOM 716 O O . TRP A 1 90 ? 14.992 -14.157 7.714 1.00 94.56 90 TRP A O 1
ATOM 726 N N . ILE A 1 91 ? 13.687 -13.721 9.488 1.00 95.38 91 ILE A N 1
ATOM 727 C CA . ILE A 1 91 ? 14.488 -14.494 10.449 1.00 95.38 91 ILE A CA 1
ATOM 728 C C . ILE A 1 91 ? 14.533 -15.970 10.041 1.00 95.38 91 ILE A C 1
ATOM 730 O O . ILE A 1 91 ? 15.611 -16.562 10.006 1.00 95.38 91 ILE A O 1
ATOM 734 N N . ARG A 1 92 ? 13.384 -16.555 9.672 1.00 95.06 92 ARG A N 1
ATOM 735 C CA . ARG A 1 92 ? 13.296 -17.946 9.204 1.00 95.06 92 ARG A CA 1
ATOM 736 C C . ARG A 1 92 ? 14.213 -18.192 8.009 1.00 95.06 92 ARG A C 1
ATOM 738 O O . ARG A 1 92 ? 14.962 -19.161 8.018 1.00 95.06 92 ARG A O 1
ATOM 745 N N . LEU A 1 93 ? 14.170 -17.316 7.006 1.00 93.88 93 LEU A N 1
ATOM 746 C CA . LEU A 1 93 ? 15.011 -17.408 5.811 1.00 93.88 93 LEU A CA 1
ATOM 747 C C . LEU A 1 93 ? 16.500 -17.324 6.160 1.00 93.88 93 LEU A C 1
ATOM 749 O O . LEU A 1 93 ? 17.293 -18.077 5.610 1.00 93.88 93 LEU A O 1
ATOM 753 N N . ARG A 1 94 ? 16.882 -16.459 7.107 1.00 90.44 94 ARG A N 1
ATOM 754 C CA . ARG A 1 94 ? 18.277 -16.327 7.562 1.00 90.44 94 ARG A CA 1
ATOM 755 C C . ARG A 1 94 ? 18.761 -17.505 8.404 1.00 90.44 94 ARG A C 1
ATOM 757 O O . ARG A 1 94 ? 19.957 -17.720 8.454 1.00 90.44 94 ARG A O 1
ATOM 764 N N . SER A 1 95 ? 17.861 -18.246 9.047 1.00 88.69 95 SER A N 1
ATOM 765 C CA . SER A 1 95 ? 18.199 -19.459 9.803 1.00 88.69 95 SER A CA 1
ATOM 766 C C . SER A 1 95 ? 18.340 -20.708 8.921 1.00 88.69 95 SER A C 1
ATOM 768 O O . SER A 1 95 ? 18.756 -21.749 9.423 1.00 88.69 95 SER A O 1
ATOM 770 N N . GLN A 1 96 ? 17.924 -20.636 7.653 1.00 82.50 96 GLN A N 1
ATOM 771 C CA . GLN A 1 96 ? 18.007 -21.732 6.677 1.00 82.50 96 GLN A CA 1
ATOM 772 C C . GLN A 1 96 ? 19.254 -21.645 5.781 1.00 82.50 96 GLN A C 1
ATOM 774 O O . GLN A 1 96 ? 19.490 -22.563 4.997 1.00 82.50 96 GLN A O 1
ATOM 779 N N . VAL A 1 97 ? 20.009 -20.546 5.884 1.00 60.47 97 VAL A N 1
ATOM 780 C CA . VAL A 1 97 ? 21.302 -20.298 5.224 1.00 60.47 97 VAL A CA 1
ATOM 781 C C . VAL A 1 97 ? 22.409 -20.514 6.244 1.00 60.47 97 VAL A C 1
ATOM 783 O O . VAL A 1 97 ? 23.430 -21.120 5.862 1.00 60.47 97 VAL A O 1
#

Secondary structure (DSSP, 8-state):
-HHHHHTT--HHHHHHHHHHHHHHHHHHHHHTSSSHHHHHHHHHHHHHHHHHHHHHHHHHHHHHHH-HHHHHHHHHHHHHHHHHHHHHHHHHHHT--